Protein AF-A0A061I8V3-F1 (afdb_monomer)

Secondary structure (DSSP, 8-state):
---------HHHHHHHTSHHHHHHHHTT--HHHHHHHHHHHHHHHSS--SSHHHHHHHHHHHHHHHHHHHHHHHHHHHH-

Solvent-accessible surface area (backbone atoms only — not comparable to full-atom values): 4801 Å² total; per-residue (Å²): 134,87,80,78,72,96,61,91,43,77,65,53,58,57,69,56,65,37,72,43,48,45,52,46,46,74,74,64,50,53,68,69,58,55,50,51,47,47,50,51,42,28,73,76,68,73,44,70,71,89,42,54,67,61,43,51,51,51,46,53,54,51,52,52,51,54,52,51,52,54,52,51,53,55,50,54,64,73,76,107

Foldseek 3Di:
DDCPDPDCDPVLVVLCPDPLNVVVVVVPQDPVLLSVLQVVCCVVPVDGDPHNVVSVVSSVVSVVVVVVVVVVVVVVVVVD

Nearest PDB structures (foldseek):
  3t6p-assembly1_A  TM=9.350E-01  e=1.823E-05  Homo sapiens
  4wwb-assembly1_A  TM=3.875E-01  e=8.902E+00  Cupriavidus metallidurans CH34
  2y39-assembly1_A  TM=3.117E-01  e=6.498E+00  Cupriavidus metallidurans CH34

InterPro domains:
  IPR041933 BIRC2/BIRC3, UBA domain [cd14394] (16-65)
  IPR048875 BIRC2/3-like, UBA domain [PF21290] (14-65)

Radius of gyration: 14.42 Å; Cα contacts (8 Å, |Δi|>4): 46; chains: 1; bounding box: 29×24×44 Å

Organism: Cricetulus griseus (NCBI:txid10029)

Structure (mmCIF, N/CA/C/O backbone):
data_AF-A0A061I8V3-F1
#
_entry.id   AF-A0A061I8V3-F1
#
loop_
_atom_site.group_PDB
_atom_site.id
_atom_site.type_symbol
_atom_site.label_atom_id
_atom_site.label_alt_id
_atom_site.label_comp_id
_atom_site.label_asym_id
_atom_site.label_entity_id
_atom_site.label_seq_id
_atom_site.pdbx_PDB_ins_code
_atom_site.Cartn_x
_atom_site.Cartn_y
_atom_site.Cartn_z
_atom_site.occupancy
_atom_site.B_iso_or_equiv
_atom_site.auth_seq_id
_atom_site.auth_comp_id
_atom_site.auth_asym_id
_atom_site.auth_atom_id
_atom_site.pdbx_PDB_model_num
ATOM 1 N N . VAL A 1 1 ? 5.672 12.223 21.629 1.00 39.25 1 VAL A N 1
ATOM 2 C CA . VAL A 1 1 ? 4.965 12.137 20.331 1.00 39.25 1 VAL A CA 1
ATOM 3 C C . VAL A 1 1 ? 5.927 12.563 19.237 1.00 39.25 1 VAL A C 1
ATOM 5 O O . VAL A 1 1 ? 6.254 13.741 19.153 1.00 39.25 1 VAL A O 1
ATOM 8 N N . VAL A 1 2 ? 6.478 11.615 18.477 1.00 39.16 2 VAL A N 1
ATOM 9 C CA . VAL A 1 2 ? 7.392 11.936 17.372 1.00 39.16 2 VAL A CA 1
ATOM 10 C C . VAL A 1 2 ? 6.534 12.324 16.169 1.00 39.16 2 VAL A C 1
ATOM 12 O O . VAL A 1 2 ? 5.939 11.468 15.528 1.00 39.16 2 VAL A O 1
ATOM 15 N N . HIS A 1 3 ? 6.427 13.625 15.900 1.00 42.94 3 HIS A N 1
ATOM 16 C CA . HIS A 1 3 ? 5.893 14.138 14.639 1.00 42.94 3 HIS A CA 1
ATOM 17 C C . HIS A 1 3 ? 6.926 13.844 13.538 1.00 42.94 3 HIS A C 1
ATOM 19 O O . HIS A 1 3 ? 7.860 14.621 13.335 1.00 42.94 3 HIS A O 1
ATOM 25 N N . PHE A 1 4 ? 6.798 12.707 12.849 1.00 48.28 4 PHE A N 1
ATOM 26 C CA . PHE A 1 4 ? 7.519 12.489 11.594 1.00 48.28 4 PHE A CA 1
ATOM 27 C C . PHE A 1 4 ? 6.933 13.431 10.538 1.00 48.28 4 PHE A C 1
ATOM 29 O O . PHE A 1 4 ? 5.750 13.374 10.211 1.00 48.28 4 PHE A O 1
ATOM 36 N N . GLY A 1 5 ? 7.769 14.366 10.089 1.00 43.66 5 GLY A N 1
ATOM 37 C CA . GLY A 1 5 ? 7.376 15.570 9.373 1.00 43.66 5 GLY A CA 1
ATOM 38 C C . GLY A 1 5 ? 6.531 15.342 8.119 1.00 43.66 5 GLY A C 1
ATOM 39 O O . GLY A 1 5 ? 6.861 14.557 7.228 1.00 43.66 5 GLY A O 1
ATOM 40 N N . LEU A 1 6 ? 5.471 16.144 8.030 1.00 52.75 6 LEU A N 1
ATOM 41 C CA . LEU A 1 6 ? 4.794 16.529 6.796 1.00 52.75 6 LEU A CA 1
ATOM 42 C C . LEU A 1 6 ? 5.697 17.503 6.025 1.00 52.75 6 LEU A C 1
ATOM 44 O O . LEU A 1 6 ? 5.497 18.712 6.040 1.00 52.75 6 LEU A O 1
ATOM 48 N N . GLY A 1 7 ? 6.740 16.972 5.398 1.00 49.84 7 GLY A N 1
ATOM 49 C CA . GLY A 1 7 ? 7.483 17.662 4.354 1.00 49.84 7 GLY A CA 1
ATOM 50 C C . GLY A 1 7 ? 7.459 16.781 3.120 1.00 49.84 7 GLY A C 1
ATOM 51 O O . GLY A 1 7 ? 7.895 15.633 3.188 1.00 49.84 7 GLY A O 1
ATOM 52 N N . GLU A 1 8 ? 6.919 17.285 2.014 1.00 55.12 8 GLU A N 1
ATOM 53 C CA . GLU A 1 8 ? 7.092 16.663 0.702 1.00 55.12 8 GLU A CA 1
ATOM 54 C C . GLU A 1 8 ? 8.588 16.721 0.366 1.00 55.12 8 GLU A C 1
ATOM 56 O O . GLU A 1 8 ? 9.091 17.719 -0.147 1.00 55.12 8 GLU A O 1
ATOM 61 N N . SER A 1 9 ? 9.341 15.692 0.760 1.00 65.38 9 SER A N 1
ATOM 62 C CA . SER A 1 9 ? 10.740 15.563 0.372 1.00 65.38 9 SER A CA 1
ATOM 63 C C . SER A 1 9 ? 10.806 15.199 -1.111 1.00 65.38 9 SER A C 1
ATOM 65 O O . SER A 1 9 ? 9.887 14.588 -1.658 1.00 65.38 9 SER A O 1
ATOM 67 N N . SER A 1 10 ? 11.903 15.535 -1.794 1.00 63.41 10 SER A N 1
ATOM 68 C CA . SER A 1 10 ? 12.102 15.093 -3.183 1.00 63.41 10 SER A CA 1
ATOM 69 C C . SER A 1 10 ? 11.993 13.568 -3.332 1.00 63.41 10 SER A C 1
ATOM 71 O O . SER A 1 10 ? 11.593 13.080 -4.385 1.00 63.41 10 SER A O 1
ATOM 73 N N . GLU A 1 11 ? 12.298 12.813 -2.274 1.00 68.19 11 GLU A N 1
ATOM 74 C CA . GLU A 1 11 ? 12.135 11.357 -2.217 1.00 68.19 11 GLU A CA 1
ATOM 75 C C . GLU A 1 11 ? 10.658 10.935 -2.245 1.00 68.19 11 GLU A C 1
ATOM 77 O O . GLU A 1 11 ? 10.323 9.970 -2.930 1.00 68.19 11 GLU A O 1
ATOM 82 N N . ASP A 1 12 ? 9.768 11.701 -1.600 1.00 76.00 12 ASP A N 1
ATOM 83 C CA . ASP A 1 12 ? 8.314 11.494 -1.640 1.00 76.00 12 ASP A CA 1
ATOM 84 C C . ASP A 1 12 ? 7.768 11.590 -3.063 1.00 76.00 12 ASP A C 1
ATOM 86 O O . ASP A 1 12 ? 7.028 10.726 -3.533 1.00 76.00 12 ASP A O 1
ATOM 90 N N . VAL A 1 13 ? 8.213 12.615 -3.788 1.00 75.25 13 VAL A N 1
ATOM 91 C CA . VAL A 1 13 ? 7.807 12.830 -5.176 1.00 75.25 13 VAL A CA 1
ATOM 92 C C . VAL A 1 13 ? 8.246 11.654 -6.046 1.00 75.25 13 VAL A C 1
ATOM 94 O O . VAL A 1 13 ? 7.473 11.208 -6.891 1.00 75.25 13 VAL A O 1
ATOM 97 N N . VAL A 1 14 ? 9.448 11.112 -5.836 1.00 80.94 14 VAL A N 1
ATOM 98 C CA . VAL A 1 14 ? 9.957 9.979 -6.623 1.00 80.94 14 VAL A CA 1
ATOM 99 C C . VAL A 1 14 ? 9.207 8.687 -6.290 1.00 80.94 14 VAL A C 1
ATOM 101 O O . VAL A 1 14 ? 8.744 8.007 -7.207 1.00 80.94 14 VAL A O 1
ATOM 104 N N . MET A 1 15 ? 9.019 8.361 -5.006 1.00 84.06 15 MET A N 1
ATOM 105 C CA . MET A 1 15 ? 8.337 7.123 -4.604 1.00 84.06 15 MET A CA 1
ATOM 106 C C . MET A 1 15 ? 6.846 7.113 -4.965 1.00 84.06 15 MET A C 1
ATOM 108 O O . MET A 1 15 ? 6.294 6.053 -5.259 1.00 84.06 15 MET A O 1
ATOM 112 N N . MET A 1 16 ? 6.207 8.285 -5.014 1.00 88.62 16 MET A N 1
ATOM 113 C CA . MET A 1 16 ? 4.790 8.422 -5.357 1.00 88.62 16 MET A CA 1
ATOM 114 C C . MET A 1 16 ? 4.526 8.518 -6.868 1.00 88.62 16 MET A C 1
ATOM 116 O O . MET A 1 16 ? 3.375 8.470 -7.297 1.00 88.62 16 MET A O 1
ATOM 120 N N . ASN A 1 17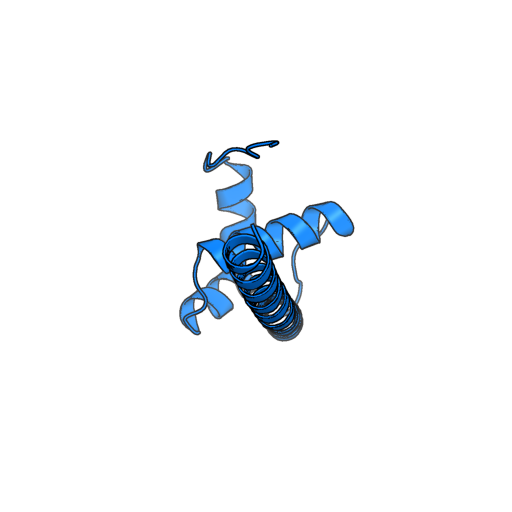 ? 5.565 8.647 -7.703 1.00 89.19 17 ASN A N 1
ATOM 121 C CA . ASN A 1 17 ? 5.413 8.773 -9.157 1.00 89.19 17 ASN A CA 1
ATOM 122 C C . ASN A 1 17 ? 5.469 7.446 -9.929 1.00 89.19 17 ASN A C 1
ATOM 124 O O . ASN A 1 17 ? 5.409 7.460 -11.164 1.00 89.19 17 ASN A O 1
ATOM 128 N N . THR A 1 18 ? 5.557 6.309 -9.238 1.00 92.62 18 THR A N 1
ATOM 129 C CA . THR A 1 18 ? 5.579 4.991 -9.881 1.00 92.62 18 THR A CA 1
ATOM 130 C C . THR A 1 18 ? 4.216 4.664 -10.511 1.00 92.62 18 THR A C 1
ATOM 132 O O . THR A 1 18 ? 3.178 5.105 -10.011 1.00 92.62 18 THR A O 1
ATOM 135 N N . PRO A 1 19 ? 4.174 3.884 -11.608 1.00 93.56 19 PRO A N 1
ATOM 136 C CA . PRO A 1 19 ? 2.909 3.497 -12.239 1.00 93.56 19 PRO A CA 1
ATOM 137 C C . PRO A 1 19 ? 2.005 2.698 -11.290 1.00 93.56 19 PRO A C 1
ATOM 139 O O . PRO A 1 19 ? 0.788 2.827 -11.349 1.00 93.56 19 PRO A O 1
ATOM 142 N N . VAL A 1 20 ? 2.603 1.926 -10.379 1.00 95.12 20 VAL A N 1
ATOM 143 C CA . VAL A 1 20 ? 1.888 1.155 -9.355 1.00 95.12 20 VAL A CA 1
ATOM 144 C C . VAL A 1 20 ? 1.153 2.082 -8.385 1.00 95.12 20 VAL A C 1
ATOM 146 O O . VAL A 1 20 ? -0.040 1.907 -8.150 1.00 95.12 20 VAL A O 1
ATOM 149 N N . VAL A 1 21 ? 1.836 3.112 -7.877 1.00 93.94 21 VAL A N 1
ATOM 150 C CA . VAL A 1 21 ? 1.235 4.094 -6.965 1.00 93.94 21 VAL A CA 1
ATOM 151 C C . VAL A 1 21 ? 0.174 4.936 -7.669 1.00 93.94 21 VAL A C 1
ATOM 153 O O . VAL A 1 21 ? -0.898 5.162 -7.113 1.00 93.94 21 VAL A O 1
ATOM 156 N N . LYS A 1 22 ? 0.429 5.357 -8.913 1.00 93.94 22 LYS A N 1
ATOM 157 C CA . LYS A 1 22 ? -0.554 6.108 -9.709 1.00 93.94 22 LYS A CA 1
ATOM 158 C C . LYS A 1 22 ? -1.840 5.317 -9.926 1.00 93.94 22 LYS A C 1
ATOM 160 O O . LYS A 1 22 ? -2.910 5.877 -9.727 1.00 93.94 22 LYS A O 1
ATOM 165 N N . ALA A 1 23 ? -1.739 4.024 -10.231 1.00 95.06 23 ALA A N 1
ATOM 166 C CA . ALA A 1 23 ? -2.909 3.166 -10.376 1.00 95.06 23 ALA A CA 1
ATOM 167 C C . ALA A 1 23 ? -3.740 3.097 -9.082 1.00 95.06 23 ALA A C 1
ATOM 169 O O . ALA A 1 23 ? -4.960 3.195 -9.137 1.00 95.06 23 ALA A O 1
ATOM 170 N N . ALA A 1 24 ? -3.103 2.994 -7.910 1.00 94.19 24 ALA A N 1
ATOM 171 C CA . ALA A 1 24 ? -3.827 3.016 -6.636 1.00 94.19 24 ALA A CA 1
ATOM 172 C C . ALA A 1 24 ? -4.522 4.368 -6.380 1.00 94.19 24 ALA A C 1
ATOM 174 O O . ALA A 1 24 ? -5.664 4.406 -5.927 1.00 94.19 24 ALA A O 1
ATOM 175 N N . LEU A 1 25 ? -3.880 5.487 -6.726 1.00 93.19 25 LEU A N 1
ATOM 176 C CA . LEU A 1 25 ? -4.516 6.807 -6.634 1.00 93.19 25 LEU A CA 1
ATOM 177 C C . LEU A 1 25 ? -5.720 6.928 -7.584 1.00 93.19 25 LEU A C 1
ATOM 179 O O . LEU A 1 25 ? -6.754 7.465 -7.196 1.00 93.19 25 LEU A O 1
ATOM 183 N N . GLU A 1 26 ? -5.616 6.396 -8.804 1.00 94.56 26 GLU A N 1
ATOM 184 C CA . GLU A 1 26 ? -6.713 6.355 -9.784 1.00 94.56 26 GLU A CA 1
ATOM 185 C C . GLU A 1 26 ? -7.881 5.465 -9.334 1.00 94.56 26 GLU A C 1
ATOM 187 O O . GLU A 1 26 ? -9.030 5.750 -9.666 1.00 94.56 26 GLU A O 1
ATOM 192 N N . MET A 1 27 ? -7.611 4.425 -8.538 1.00 93.44 27 MET A N 1
ATOM 193 C CA . MET A 1 27 ? -8.642 3.591 -7.906 1.00 93.44 27 MET A CA 1
ATOM 194 C C . MET A 1 27 ? -9.392 4.304 -6.770 1.00 93.44 27 MET A C 1
ATOM 196 O O . MET A 1 27 ? -10.403 3.790 -6.298 1.00 93.44 27 MET A O 1
ATOM 200 N N . GLY A 1 28 ? -8.935 5.488 -6.348 1.00 93.69 28 GLY A N 1
ATOM 201 C CA . GLY A 1 28 ? -9.599 6.311 -5.338 1.00 93.69 28 GLY A CA 1
ATOM 202 C C . GLY A 1 28 ? -9.012 6.203 -3.932 1.00 93.69 28 GLY A C 1
ATOM 203 O O . GLY A 1 28 ? -9.552 6.821 -3.014 1.00 93.69 28 GLY A O 1
ATOM 204 N N . PHE A 1 29 ? -7.904 5.477 -3.742 1.00 93.75 29 PHE A N 1
ATOM 205 C CA . PHE A 1 29 ? -7.213 5.457 -2.452 1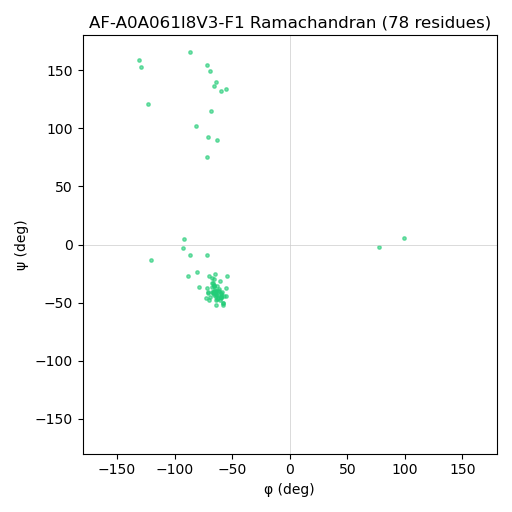.00 93.75 29 PHE A CA 1
ATOM 206 C C . PHE A 1 29 ? -6.657 6.843 -2.109 1.00 93.75 29 PHE A C 1
ATOM 208 O O . PHE A 1 29 ? -6.123 7.562 -2.960 1.00 93.75 29 PHE A O 1
ATOM 215 N N . SER A 1 30 ? -6.761 7.230 -0.835 1.00 91.94 30 SER A N 1
ATOM 216 C CA . SER A 1 30 ? -6.314 8.555 -0.406 1.00 91.94 30 SER A CA 1
ATOM 217 C C . SER A 1 30 ? -4.795 8.701 -0.539 1.00 91.94 30 SER A C 1
ATOM 219 O O . SER A 1 30 ? -4.029 7.824 -0.136 1.00 91.94 30 SER A O 1
ATOM 221 N N . ARG A 1 31 ? -4.325 9.847 -1.054 1.00 91.00 31 ARG A N 1
ATOM 222 C CA . ARG A 1 31 ? -2.880 10.101 -1.210 1.00 91.00 31 ARG A CA 1
ATOM 223 C C . ARG A 1 31 ? -2.116 9.939 0.107 1.00 91.00 31 ARG A C 1
ATOM 225 O O . ARG A 1 31 ? -0.999 9.435 0.091 1.00 91.00 31 ARG A O 1
ATOM 232 N N . SER A 1 32 ? -2.708 10.351 1.228 1.00 89.50 32 SER A N 1
ATOM 233 C CA . SER A 1 32 ? -2.090 10.253 2.556 1.00 89.50 32 SER A CA 1
ATOM 234 C C . SER A 1 32 ? -1.925 8.809 3.027 1.00 89.50 32 SER A C 1
ATOM 236 O O . SER A 1 32 ? -0.882 8.480 3.588 1.00 89.50 32 SER A O 1
ATOM 238 N N . LEU A 1 33 ? -2.919 7.948 2.787 1.00 90.94 33 LEU A N 1
A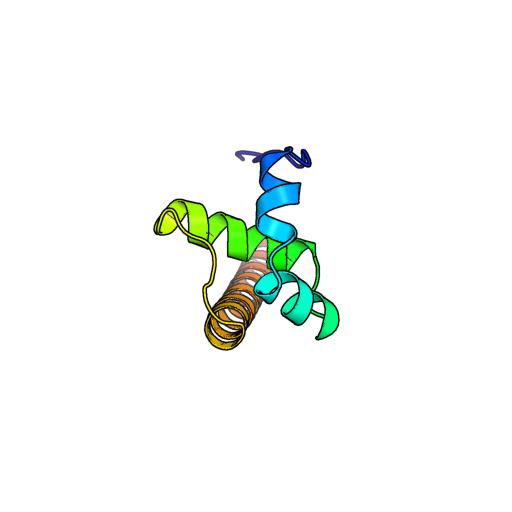TOM 239 C CA . LEU A 1 33 ? -2.815 6.514 3.059 1.00 90.94 33 LEU A CA 1
ATOM 240 C C . LEU A 1 33 ? -1.734 5.896 2.172 1.00 90.94 33 LEU A C 1
ATOM 242 O O . LEU A 1 33 ? -0.781 5.316 2.680 1.00 90.94 33 LEU A O 1
ATOM 246 N N . VAL A 1 34 ? -1.816 6.129 0.858 1.00 92.81 34 VAL A N 1
ATOM 247 C CA . VAL A 1 34 ? -0.865 5.572 -0.112 1.00 92.81 34 VAL A CA 1
ATOM 248 C C . VAL A 1 34 ? 0.570 5.972 0.205 1.00 92.81 34 VAL A C 1
ATOM 250 O O . VAL A 1 34 ? 1.460 5.125 0.224 1.00 92.81 34 VAL A O 1
ATOM 253 N N . ARG A 1 35 ? 0.793 7.244 0.539 1.00 91.56 35 ARG A N 1
ATOM 254 C CA . ARG A 1 35 ? 2.097 7.750 0.966 1.00 9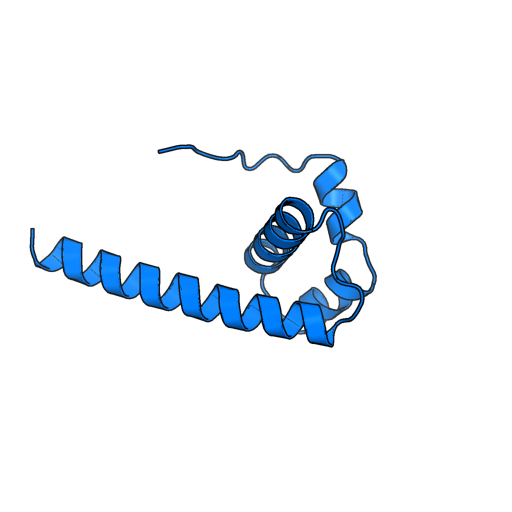1.56 35 ARG A CA 1
ATOM 255 C C . ARG A 1 35 ? 2.623 7.018 2.197 1.00 91.56 35 ARG A C 1
ATOM 257 O O . ARG A 1 35 ? 3.769 6.580 2.189 1.00 91.56 35 ARG A O 1
ATOM 264 N N . GLN A 1 36 ? 1.809 6.893 3.244 1.00 89.88 36 GLN A N 1
ATOM 265 C CA . GLN A 1 36 ? 2.223 6.231 4.482 1.00 89.88 36 GLN A CA 1
ATOM 266 C C . GLN A 1 36 ? 2.535 4.750 4.254 1.00 89.88 36 GLN A C 1
ATOM 268 O O . GLN A 1 36 ? 3.569 4.270 4.716 1.00 89.88 36 GLN A O 1
ATOM 273 N N . THR A 1 37 ? 1.701 4.046 3.489 1.00 92.69 37 THR A N 1
ATOM 274 C CA . THR A 1 37 ? 1.888 2.626 3.169 1.00 92.69 37 THR A CA 1
ATOM 275 C C . THR A 1 37 ? 3.153 2.393 2.341 1.00 92.69 37 THR A C 1
ATOM 277 O O . THR A 1 37 ? 3.952 1.515 2.668 1.00 92.69 37 THR A O 1
ATOM 280 N N . VAL A 1 38 ? 3.400 3.210 1.312 1.00 92.50 38 VAL A N 1
ATOM 281 C CA . VAL A 1 38 ? 4.631 3.147 0.500 1.00 92.50 38 VAL A CA 1
ATOM 282 C C . VAL A 1 38 ? 5.865 3.471 1.341 1.00 92.50 38 VAL A C 1
ATOM 284 O O . VAL A 1 38 ? 6.873 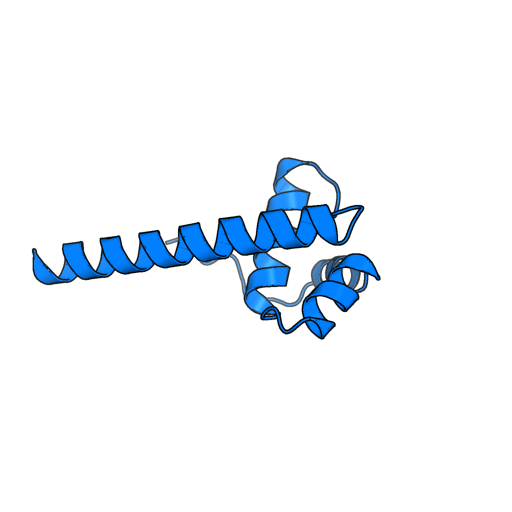2.773 1.254 1.00 92.50 38 VAL A O 1
ATOM 287 N N . GLN A 1 39 ? 5.787 4.491 2.197 1.00 90.69 39 GLN A N 1
ATOM 288 C CA . GLN A 1 39 ? 6.889 4.860 3.079 1.00 90.69 39 GLN A CA 1
ATOM 289 C C . GLN A 1 39 ? 7.232 3.726 4.055 1.00 90.69 39 GLN A C 1
ATOM 291 O O . GLN A 1 39 ? 8.405 3.385 4.201 1.00 90.69 39 GLN A O 1
ATOM 296 N N . ARG A 1 40 ? 6.225 3.112 4.693 1.00 90.31 40 ARG A N 1
ATOM 297 C CA . ARG A 1 40 ? 6.416 1.955 5.585 1.00 90.31 40 ARG A CA 1
ATOM 298 C C . ARG A 1 40 ? 7.055 0.781 4.844 1.00 90.31 40 ARG A C 1
ATOM 300 O O . ARG A 1 40 ? 8.019 0.212 5.346 1.00 90.31 40 ARG A O 1
ATOM 307 N N . GLN A 1 41 ? 6.588 0.474 3.635 1.00 92.06 41 GLN A N 1
ATOM 308 C CA . GLN A 1 41 ? 7.147 -0.592 2.801 1.00 92.06 41 GLN A CA 1
ATOM 309 C C . GLN A 1 41 ? 8.631 -0.361 2.477 1.00 92.06 41 GLN A C 1
ATOM 311 O O . GLN A 1 41 ? 9.446 -1.273 2.632 1.00 92.06 41 GLN A O 1
ATOM 316 N N . ILE A 1 42 ? 8.999 0.860 2.078 1.00 90.56 42 ILE A N 1
ATOM 317 C CA . ILE A 1 42 ? 10.390 1.220 1.770 1.00 90.56 42 ILE A CA 1
ATOM 318 C C . ILE A 1 42 ? 11.259 1.161 3.030 1.00 90.56 42 ILE A C 1
ATOM 320 O O . ILE A 1 42 ? 12.380 0.670 2.969 1.00 90.56 42 ILE A O 1
ATOM 324 N N . LEU A 1 43 ? 10.758 1.601 4.186 1.00 89.44 43 LEU A N 1
ATOM 325 C CA . LEU A 1 43 ? 11.499 1.495 5.447 1.00 89.44 43 LEU A CA 1
ATOM 326 C C . LEU A 1 43 ? 11.705 0.036 5.885 1.00 89.44 43 LEU A C 1
ATOM 328 O O . LEU A 1 43 ? 12.756 -0.289 6.432 1.00 89.44 43 LEU A O 1
ATOM 332 N N . ALA A 1 44 ? 10.722 -0.835 5.641 1.00 89.25 44 ALA A N 1
ATOM 333 C CA . ALA A 1 44 ? 10.776 -2.242 6.029 1.00 89.25 44 ALA A CA 1
ATOM 334 C C . ALA A 1 44 ? 11.622 -3.102 5.075 1.00 89.25 44 ALA A C 1
ATOM 336 O O . ALA A 1 44 ? 12.301 -4.026 5.518 1.00 89.25 44 ALA A O 1
ATOM 337 N N . THR A 1 45 ? 11.577 -2.819 3.770 1.00 91.44 45 THR A N 1
ATOM 338 C CA . THR A 1 45 ? 12.163 -3.694 2.734 1.00 91.44 45 THR A CA 1
ATOM 339 C C . THR A 1 45 ? 13.247 -3.037 1.889 1.00 91.44 45 THR A C 1
ATOM 3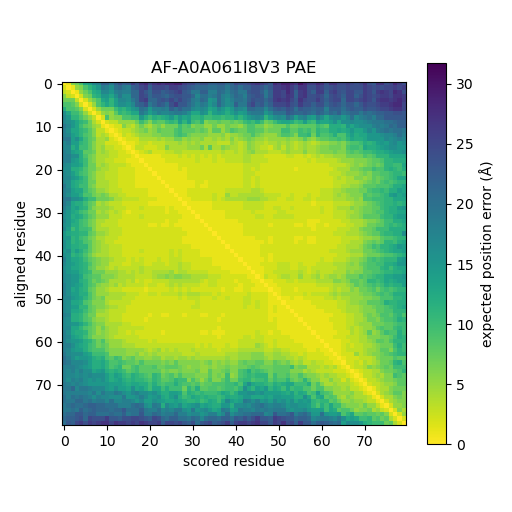41 O O . THR A 1 45 ? 13.973 -3.730 1.184 1.00 91.44 45 THR A O 1
ATOM 344 N N . GLY A 1 46 ? 13.378 -1.712 1.950 1.00 90.38 46 GLY A N 1
ATOM 345 C CA . GLY A 1 46 ? 14.262 -0.932 1.084 1.00 90.38 46 GLY A CA 1
ATOM 346 C C . GLY A 1 46 ? 13.718 -0.703 -0.330 1.00 90.38 46 GLY A C 1
ATOM 347 O O . GLY A 1 46 ? 14.369 -0.023 -1.119 1.00 90.38 46 GLY A O 1
ATOM 348 N N . GLU A 1 47 ? 12.542 -1.240 -0.668 1.00 90.81 47 GLU A N 1
ATOM 349 C CA . GLU A 1 47 ? 11.962 -1.179 -2.012 1.00 90.81 47 GLU A CA 1
ATOM 350 C C . GLU A 1 47 ? 10.502 -0.708 -1.992 1.00 90.81 47 GLU A C 1
ATOM 352 O O . GLU A 1 47 ? 9.806 -0.794 -0.983 1.00 90.81 47 GLU A O 1
ATOM 357 N N . ASN A 1 48 ? 10.027 -0.207 -3.135 1.00 92.31 48 ASN A N 1
ATOM 358 C CA . ASN A 1 48 ? 8.618 0.127 -3.345 1.00 92.31 48 ASN A CA 1
ATOM 359 C C . ASN A 1 48 ? 7.839 -1.112 -3.836 1.00 92.31 48 ASN A C 1
ATOM 361 O O . ASN A 1 48 ? 8.429 -2.092 -4.298 1.00 92.31 48 ASN A O 1
ATOM 365 N N . TYR A 1 49 ? 6.510 -1.051 -3.784 1.00 93.44 49 TYR A N 1
ATOM 366 C CA . TYR A 1 49 ? 5.638 -2.103 -4.296 1.00 93.44 49 TYR A CA 1
ATOM 367 C C . TYR A 1 49 ? 5.865 -2.336 -5.790 1.00 93.44 49 TYR A C 1
ATOM 369 O O . TYR A 1 49 ? 5.90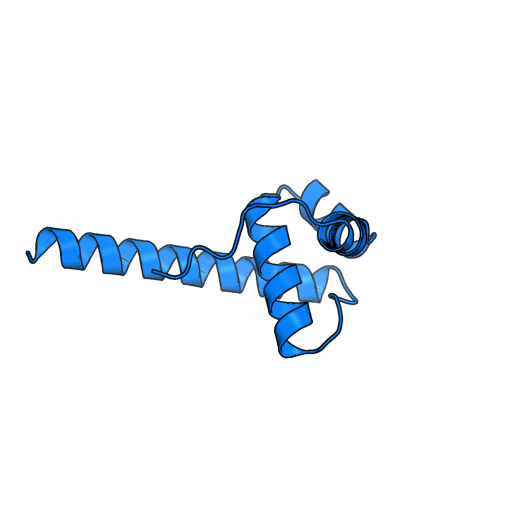4 -1.404 -6.599 1.00 93.44 49 TYR A O 1
ATOM 377 N N . ARG A 1 50 ? 6.001 -3.611 -6.158 1.00 92.25 50 ARG A N 1
ATOM 378 C CA . ARG A 1 50 ? 6.268 -4.036 -7.539 1.00 92.25 50 ARG A CA 1
ATOM 379 C C . ARG A 1 50 ? 4.994 -4.241 -8.347 1.00 92.25 50 ARG A C 1
ATOM 381 O O . ARG A 1 50 ? 5.023 -4.092 -9.567 1.00 92.25 50 ARG A O 1
ATOM 388 N N . THR A 1 51 ? 3.887 -4.567 -7.684 1.00 94.94 51 THR A N 1
ATOM 389 C CA . THR A 1 51 ? 2.593 -4.785 -8.330 1.00 94.94 51 THR A CA 1
ATOM 390 C C . THR A 1 51 ? 1.495 -3.982 -7.648 1.00 94.94 51 THR A C 1
ATOM 392 O O . THR A 1 51 ? 1.567 -3.675 -6.459 1.00 94.94 51 THR A O 1
ATOM 395 N N . VAL A 1 52 ? 0.455 -3.651 -8.418 1.00 94.38 52 VAL A N 1
ATOM 396 C CA . VAL A 1 52 ? -0.743 -2.982 -7.888 1.00 94.38 52 VAL A CA 1
ATOM 397 C C . VAL A 1 52 ? -1.456 -3.876 -6.882 1.00 94.38 52 VAL A C 1
ATOM 399 O O . VAL A 1 52 ? -1.950 -3.370 -5.886 1.00 94.38 52 VAL A O 1
ATOM 402 N N . SER A 1 53 ? -1.457 -5.194 -7.100 1.00 95.06 53 SER A N 1
ATOM 403 C CA . SER A 1 53 ? -2.075 -6.140 -6.168 1.00 95.06 53 SER A CA 1
ATOM 404 C C . SER A 1 53 ? -1.416 -6.078 -4.792 1.00 95.06 53 SER A C 1
ATOM 406 O O . SER A 1 53 ? -2.123 -5.962 -3.799 1.00 95.06 53 SER A O 1
ATOM 408 N N . ASP A 1 54 ? -0.081 -6.101 -4.734 1.00 95.12 54 ASP A N 1
ATOM 409 C CA . ASP A 1 54 ? 0.648 -6.048 -3.461 1.00 95.12 54 ASP A CA 1
ATOM 410 C C . ASP A 1 54 ? 0.418 -4.714 -2.743 1.00 95.12 54 ASP A C 1
ATOM 412 O O . ASP A 1 54 ? 0.214 -4.689 -1.532 1.00 95.12 54 ASP A O 1
ATOM 416 N N . LEU A 1 55 ? 0.402 -3.606 -3.497 1.00 95.31 55 LEU A N 1
ATOM 417 C CA . LEU A 1 55 ? 0.103 -2.290 -2.936 1.00 95.31 55 LEU A CA 1
ATOM 418 C C . LEU A 1 55 ? -1.321 -2.242 -2.375 1.00 95.31 55 LEU A C 1
ATOM 420 O O . LEU A 1 55 ? -1.508 -1.781 -1.260 1.00 95.31 55 LEU A O 1
ATOM 424 N N . VAL A 1 56 ? -2.319 -2.723 -3.118 1.00 95.88 56 VAL A N 1
ATOM 425 C CA . VAL A 1 56 ? -3.718 -2.713 -2.668 1.00 95.88 56 VAL A CA 1
ATOM 426 C C . VAL A 1 56 ? -3.907 -3.564 -1.415 1.00 95.88 56 VAL A C 1
ATOM 428 O O . VAL A 1 56 ? -4.602 -3.121 -0.509 1.00 95.88 56 VAL A O 1
ATOM 431 N N . ILE A 1 57 ? -3.256 -4.728 -1.319 1.00 95.25 57 ILE A N 1
ATOM 432 C CA . ILE A 1 57 ? -3.276 -5.543 -0.094 1.00 95.25 57 ILE A CA 1
ATOM 433 C C . ILE A 1 57 ? -2.736 -4.725 1.086 1.00 95.25 57 ILE A C 1
ATOM 435 O O . ILE A 1 57 ? -3.435 -4.559 2.080 1.00 95.25 57 ILE A O 1
ATOM 439 N N . GLY A 1 58 ? -1.555 -4.118 0.937 1.00 94.12 58 GLY A N 1
ATOM 440 C CA . GLY A 1 58 ? -0.968 -3.297 1.999 1.00 94.12 58 GLY A CA 1
ATOM 441 C C . GLY A 1 58 ? -1.771 -2.033 2.340 1.00 94.12 58 GLY A C 1
ATOM 442 O O . GLY A 1 58 ? -1.666 -1.525 3.454 1.00 94.12 58 GLY A O 1
ATOM 443 N N . LEU A 1 59 ? -2.562 -1.496 1.404 1.00 94.75 59 LEU A N 1
ATOM 444 C CA . LEU A 1 59 ? -3.460 -0.366 1.666 1.00 94.75 59 LEU A CA 1
ATOM 445 C C . LEU A 1 59 ? -4.659 -0.789 2.505 1.00 94.75 59 LEU A C 1
ATOM 447 O O . LEU A 1 59 ? -4.963 -0.105 3.474 1.00 94.75 59 LEU A O 1
ATOM 451 N N . LEU A 1 60 ? -5.299 -1.905 2.154 1.00 94.00 60 LEU A N 1
ATOM 452 C CA . LEU A 1 60 ? -6.447 -2.425 2.894 1.00 94.00 60 LEU A CA 1
ATOM 453 C C . LEU A 1 60 ? -6.052 -2.814 4.323 1.00 94.00 60 LEU A C 1
ATOM 455 O O . LEU A 1 60 ? -6.735 -2.416 5.261 1.00 94.00 60 LEU A O 1
ATOM 459 N N . ASP A 1 61 ? -4.906 -3.483 4.488 1.00 92.81 61 ASP A N 1
ATOM 460 C CA . ASP A 1 61 ? -4.374 -3.822 5.812 1.00 92.81 61 ASP A CA 1
ATOM 461 C C . ASP A 1 61 ? -4.129 -2.551 6.650 1.00 92.81 61 ASP A C 1
ATOM 463 O O . ASP A 1 61 ? -4.549 -2.467 7.803 1.00 92.81 61 ASP A O 1
ATOM 467 N N . ALA A 1 62 ? -3.523 -1.517 6.053 1.00 90.88 62 ALA A N 1
ATOM 468 C CA . ALA A 1 62 ? -3.266 -0.254 6.743 1.00 90.88 62 ALA A CA 1
ATOM 469 C C . ALA A 1 62 ? -4.553 0.523 7.088 1.00 90.88 62 ALA A C 1
ATOM 471 O O . ALA A 1 62 ? -4.590 1.219 8.104 1.00 90.88 62 ALA A O 1
ATOM 472 N N . GLU A 1 63 ? -5.600 0.443 6.261 1.00 88.00 63 GLU A N 1
ATOM 473 C CA . GLU A 1 63 ? -6.907 1.041 6.569 1.00 88.00 63 GLU A CA 1
ATOM 474 C C . GLU A 1 63 ? -7.584 0.347 7.749 1.00 88.00 63 GLU A C 1
ATOM 476 O O . GLU A 1 63 ? -8.136 1.031 8.616 1.00 88.00 63 GLU A O 1
ATOM 481 N N . ASP A 1 64 ? -7.509 -0.983 7.808 1.00 88.00 64 ASP A N 1
ATOM 482 C CA . ASP A 1 64 ? -8.051 -1.763 8.920 1.00 88.00 64 ASP A CA 1
ATOM 483 C C . ASP A 1 64 ? -7.295 -1.480 10.228 1.00 88.00 64 ASP A C 1
ATOM 485 O O . ASP A 1 64 ? -7.931 -1.269 11.262 1.00 88.00 64 ASP A O 1
ATOM 489 N N . GLU A 1 65 ? -5.961 -1.371 10.190 1.00 83.69 65 GLU A N 1
ATOM 490 C CA . GLU A 1 65 ? -5.151 -0.972 11.353 1.00 83.69 65 GLU A CA 1
ATOM 491 C C . GLU A 1 65 ? -5.565 0.408 11.885 1.00 83.69 65 GLU A C 1
ATOM 493 O O . GLU A 1 65 ? -5.865 0.550 13.069 1.00 83.69 65 GLU A O 1
ATOM 498 N N . ILE A 1 66 ? -5.654 1.422 11.013 1.00 82.00 66 ILE A N 1
ATOM 499 C CA . ILE A 1 66 ? -6.050 2.786 11.410 1.00 82.00 66 ILE A CA 1
ATOM 500 C C . ILE A 1 66 ? -7.469 2.794 11.990 1.00 82.00 66 ILE A C 1
ATOM 502 O O . ILE A 1 66 ? -7.760 3.524 12.9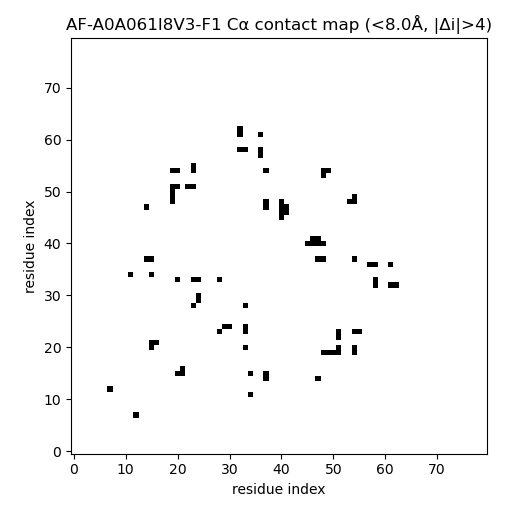40 1.00 82.00 66 ILE A O 1
ATOM 506 N N . ARG A 1 67 ? -8.376 1.998 11.418 1.00 80.81 67 ARG A N 1
ATOM 507 C CA . ARG A 1 67 ? -9.759 1.897 11.884 1.00 80.81 67 ARG A CA 1
ATOM 508 C C . ARG A 1 67 ? -9.844 1.285 13.282 1.00 80.81 67 ARG A C 1
ATOM 510 O O . ARG A 1 67 ? -10.622 1.781 14.100 1.00 80.81 67 ARG A O 1
ATOM 517 N N . GLU A 1 68 ? -9.086 0.228 13.561 1.00 75.62 68 GLU A N 1
ATOM 518 C CA . GLU A 1 68 ? -9.064 -0.366 14.900 1.00 75.62 68 GLU A CA 1
ATOM 519 C C . GLU A 1 68 ? -8.345 0.549 15.906 1.00 75.62 68 GLU A C 1
ATOM 521 O O . GLU A 1 68 ? -8.893 0.777 16.982 1.00 75.62 68 GLU A O 1
ATOM 526 N N . GLU A 1 69 ? -7.231 1.195 15.533 1.00 72.88 69 GLU A N 1
ATOM 527 C CA . GLU A 1 69 ? -6.551 2.198 16.374 1.00 72.88 69 GLU A CA 1
ATOM 528 C C . GLU A 1 69 ? -7.501 3.335 16.798 1.00 72.88 69 GLU A C 1
ATOM 530 O O . GLU A 1 69 ? -7.545 3.719 17.966 1.00 72.88 69 GLU A O 1
ATOM 535 N N . GLN A 1 70 ? -8.310 3.860 15.871 1.00 72.75 70 GLN A N 1
ATOM 536 C CA . GLN A 1 70 ? -9.285 4.917 16.171 1.00 72.75 70 GLN A CA 1
ATOM 537 C C . GLN A 1 70 ? -10.396 4.459 17.121 1.00 72.75 70 GLN A C 1
ATOM 539 O O . GLN A 1 70 ? -10.881 5.235 17.946 1.00 72.75 70 GLN A O 1
ATOM 544 N N . LYS A 1 71 ? -10.828 3.205 16.998 1.00 73.12 71 LYS A N 1
ATOM 545 C CA . LYS A 1 71 ? -11.867 2.618 17.846 1.00 73.12 71 LYS A CA 1
ATOM 546 C C . LYS A 1 71 ? -11.359 2.372 19.265 1.00 73.12 71 LYS A C 1
ATOM 548 O O . LYS A 1 71 ? -12.115 2.578 20.211 1.00 73.12 71 LYS A O 1
ATOM 553 N N . GLU A 1 72 ? -10.099 1.969 19.406 1.00 70.19 72 GLU A N 1
ATOM 554 C CA . GLU A 1 72 ? -9.441 1.774 20.699 1.00 70.19 72 GLU A CA 1
ATOM 555 C C . GLU A 1 72 ? -9.216 3.120 21.406 1.00 70.19 72 GLU A C 1
ATOM 557 O O . GLU A 1 72 ? -9.634 3.281 22.549 1.00 70.19 72 GLU A O 1
ATOM 562 N N . GLN A 1 73 ? -8.732 4.140 20.686 1.00 71.19 73 GLN A N 1
ATOM 563 C CA . GLN A 1 73 ? -8.593 5.507 21.213 1.00 71.19 73 GLN A CA 1
ATOM 564 C C . GLN A 1 73 ? -9.927 6.105 21.683 1.00 71.19 73 GLN A C 1
ATOM 566 O O . GLN A 1 73 ? -9.990 6.751 22.728 1.00 71.19 73 GLN A O 1
ATOM 571 N N . ALA A 1 74 ? -11.008 5.879 20.930 1.00 68.00 74 ALA A N 1
ATOM 572 C CA . ALA A 1 74 ? -12.339 6.329 21.329 1.00 68.00 74 ALA A CA 1
ATOM 573 C C . ALA A 1 74 ? -12.851 5.596 22.581 1.00 68.00 74 ALA A C 1
ATOM 575 O O . ALA A 1 74 ? -13.571 6.191 23.378 1.00 68.00 74 ALA A O 1
ATOM 576 N N . ALA A 1 75 ? -12.497 4.322 22.768 1.00 70.69 75 ALA A N 1
ATOM 577 C CA . ALA A 1 75 ? -12.844 3.578 23.975 1.00 70.69 75 ALA A CA 1
ATOM 578 C C . ALA A 1 75 ? -12.052 4.074 25.200 1.00 70.69 75 ALA A C 1
ATOM 580 O O . ALA A 1 75 ? -12.649 4.270 26.256 1.00 70.69 75 ALA A O 1
ATOM 581 N N . GLU A 1 76 ? -10.754 4.356 25.049 1.00 66.69 76 GLU A N 1
ATOM 582 C CA . GLU A 1 76 ? -9.905 4.893 26.124 1.00 66.69 76 GLU A CA 1
ATOM 583 C C . GLU A 1 76 ? -10.324 6.309 26.570 1.00 66.69 76 GLU A C 1
ATOM 585 O O . GLU A 1 76 ? -10.259 6.625 27.760 1.00 66.69 76 GLU A O 1
ATOM 590 N N . GLU A 1 77 ? -10.802 7.156 25.647 1.00 60.53 77 GLU A N 1
ATOM 591 C CA . GLU A 1 77 ? -11.316 8.501 25.968 1.00 60.53 77 GLU A CA 1
ATOM 592 C C . GLU A 1 77 ? -12.656 8.459 26.728 1.00 60.53 77 GLU A C 1
ATOM 594 O O . GLU A 1 77 ? -12.947 9.358 27.511 1.00 60.53 77 GLU A O 1
ATOM 599 N N . ILE A 1 78 ? -13.465 7.409 26.540 1.00 64.19 78 ILE A N 1
ATOM 600 C CA . ILE A 1 78 ? -14.733 7.210 27.267 1.00 64.19 78 ILE A CA 1
ATOM 601 C C . ILE A 1 78 ? -14.496 6.615 28.670 1.00 64.19 78 ILE A C 1
ATOM 603 O O . ILE A 1 78 ? -15.340 6.777 29.553 1.00 64.19 78 ILE A O 1
ATOM 607 N N . GLU A 1 79 ? -13.370 5.929 28.884 1.00 57.50 79 GLU A N 1
ATOM 608 C CA . GLU A 1 79 ? -13.009 5.286 30.159 1.00 57.50 79 GLU A CA 1
ATOM 609 C C . GLU A 1 79 ? -12.147 6.181 31.087 1.00 57.50 79 GLU A C 1
ATOM 611 O O . GLU A 1 79 ? -11.880 5.794 32.227 1.00 57.50 79 GLU A O 1
ATOM 616 N N . SER A 1 80 ? -11.761 7.391 30.642 1.00 51.56 80 SER A N 1
ATOM 617 C CA . SER A 1 80 ? -11.040 8.420 31.431 1.00 51.56 80 SER A CA 1
ATOM 618 C C . SER A 1 80 ? -11.956 9.496 32.018 1.00 51.56 80 SER A C 1
ATOM 620 O O . SER A 1 80 ? -11.682 9.930 33.163 1.00 51.56 80 SER A O 1
#

Mean predi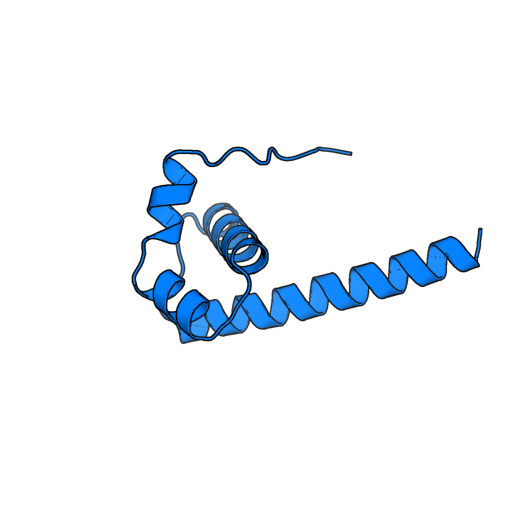cted aligned error: 7.89 Å

Sequence (80 aa):
VVHFGLGESSEDVVMMNTPVVKAALEMGFSRSLVRQTVQRQILATGENYRTVSDLVIGLLDAEDEIREEQKEQAAEEIES

pLDDT: mean 81.68, std 15.92, range [39.16, 95.88]